Protein AF-A0A4Q5ERZ6-F1 (afdb_monomer)

pLDDT: mean 73.54, std 17.25, range [40.19, 95.56]

Secondary structure (DSSP, 8-state):
-----SSGGGS-SS---HHHHHHT-EEEEPPPTT-S-GGGTT--EEEESS-HHHHHHHHHHHHHHHHHHHTT---------

Nearest PDB structures (foldseek):
  5cd4-assembly1_A  TM=4.166E-01  e=8.738E+00  Escherichia coli K-12

Sequence (81 aa):
MNKEKGIYELLPSEPVDVAAMLIKATIVTDAPVFALSPMLEGKMVAIPKYDPVQLQEIAEHLLVYCNAQERGCEYELNDSE

Radius of gyration: 20.44 Å; Cα contacts (8 Å, |Δi|>4): 44; chains: 1; bounding box: 40×36×57 Å

Structure (mmCIF, N/CA/C/O backbone):
data_AF-A0A4Q5ERZ6-F1
#
_entry.id   AF-A0A4Q5ERZ6-F1
#
loop_
_atom_site.group_PDB
_atom_site.id
_atom_site.type_symbol
_atom_site.label_atom_id
_atom_site.label_alt_id
_atom_site.label_comp_id
_atom_site.label_asym_id
_atom_site.label_entity_id
_atom_site.label_seq_id
_atom_site.pdbx_PDB_ins_code
_atom_site.Cartn_x
_atom_site.Cartn_y
_atom_site.Cartn_z
_atom_site.occupancy
_atom_site.B_iso_or_equiv
_atom_site.auth_seq_id
_atom_site.auth_comp_id
_atom_site.auth_asym_id
_atom_site.auth_atom_id
_atom_site.pdbx_PDB_model_num
ATOM 1 N N . MET A 1 1 ? 3.689 24.347 34.218 1.00 40.19 1 MET A N 1
ATOM 2 C CA . MET A 1 1 ? 3.125 24.927 32.981 1.00 40.19 1 MET A CA 1
ATOM 3 C C . MET A 1 1 ? 3.681 24.158 31.779 1.00 40.19 1 MET A C 1
ATOM 5 O O . MET A 1 1 ? 4.698 24.521 31.214 1.00 40.19 1 MET A O 1
ATOM 9 N N . ASN A 1 2 ? 3.063 22.998 31.553 1.00 47.09 2 ASN A N 1
ATOM 10 C CA . ASN A 1 2 ? 2.791 22.231 30.328 1.00 47.09 2 ASN A CA 1
ATOM 11 C C . ASN A 1 2 ? 3.816 22.330 29.182 1.00 47.09 2 ASN A C 1
ATOM 13 O O . ASN A 1 2 ? 3.778 23.255 28.373 1.00 47.09 2 ASN A O 1
ATOM 17 N N . LYS A 1 3 ? 4.682 21.316 29.082 1.00 53.81 3 LYS A N 1
ATOM 18 C CA . LYS A 1 3 ? 5.756 21.172 28.087 1.00 53.81 3 LYS A CA 1
ATOM 19 C C . LYS A 1 3 ? 5.375 20.166 26.985 1.00 53.81 3 LYS A C 1
ATOM 21 O O . LYS A 1 3 ? 6.188 19.345 26.595 1.00 53.81 3 LYS A O 1
ATOM 26 N N . GLU A 1 4 ? 4.125 20.212 26.520 1.00 56.31 4 GLU A N 1
ATOM 27 C CA . GLU A 1 4 ? 3.538 19.175 25.640 1.00 56.31 4 GLU A CA 1
ATOM 28 C C . GLU A 1 4 ? 2.967 19.733 24.321 1.00 56.31 4 GLU A C 1
ATOM 30 O O . GLU A 1 4 ? 2.282 19.038 23.581 1.00 56.31 4 GLU A O 1
ATOM 35 N N . LYS A 1 5 ? 3.242 21.001 23.992 1.00 53.25 5 LYS A N 1
ATOM 36 C CA . LYS A 1 5 ? 2.671 21.677 22.809 1.00 53.25 5 LYS A CA 1
ATOM 37 C C . LYS A 1 5 ? 3.493 21.545 21.514 1.00 53.25 5 LYS A C 1
ATOM 39 O O . LYS A 1 5 ? 3.246 22.288 20.579 1.00 53.25 5 LYS A O 1
ATOM 44 N N . GLY A 1 6 ? 4.473 20.643 21.447 1.00 53.53 6 GLY A N 1
ATOM 45 C CA . GLY A 1 6 ? 5.478 20.643 20.367 1.00 53.53 6 GLY A CA 1
ATOM 46 C C . GLY A 1 6 ? 5.301 19.630 19.231 1.00 53.53 6 GLY A C 1
ATOM 47 O O . GLY A 1 6 ? 6.111 19.644 18.314 1.00 53.53 6 GLY A O 1
ATOM 48 N N . ILE 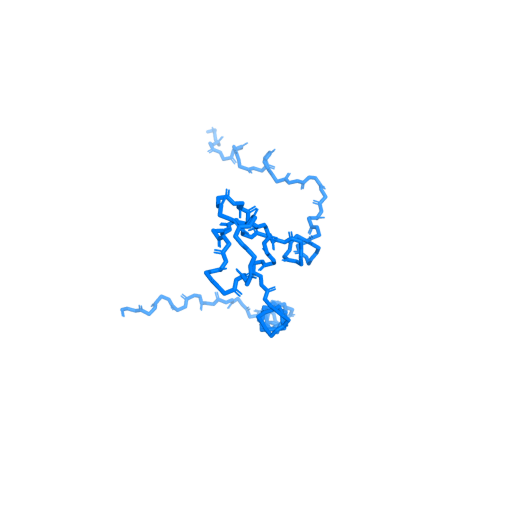A 1 7 ? 4.313 18.731 19.286 1.00 56.91 7 ILE A N 1
ATOM 49 C CA . ILE A 1 7 ? 4.226 17.585 18.348 1.00 56.91 7 ILE A CA 1
ATOM 50 C C . ILE A 1 7 ? 2.984 17.599 17.452 1.00 56.91 7 ILE A C 1
ATOM 52 O O . ILE A 1 7 ? 3.006 17.022 16.370 1.00 56.91 7 ILE A O 1
ATOM 56 N N . TYR A 1 8 ? 1.926 18.308 17.848 1.00 54.16 8 TYR A N 1
ATOM 57 C CA . TYR A 1 8 ? 0.679 18.378 17.076 1.00 54.16 8 TYR A CA 1
ATOM 58 C C . TYR A 1 8 ? 0.755 19.328 15.868 1.00 54.16 8 TYR A C 1
ATOM 60 O O . TYR A 1 8 ? -0.111 19.275 15.003 1.00 54.16 8 TYR A O 1
ATOM 68 N N . GLU A 1 9 ? 1.782 20.180 15.781 1.00 57.16 9 GLU A N 1
ATOM 69 C CA . GLU A 1 9 ? 1.938 21.167 14.697 1.00 57.16 9 GLU A CA 1
ATOM 70 C C . GLU A 1 9 ? 2.570 20.594 13.412 1.00 57.16 9 GLU A C 1
ATOM 72 O O . GLU A 1 9 ? 2.624 21.288 12.401 1.00 57.16 9 GLU A O 1
ATOM 77 N N . LEU A 1 10 ? 3.036 19.337 13.421 1.00 67.06 10 LEU A N 1
ATOM 78 C CA . LEU A 1 10 ? 3.699 18.696 12.271 1.00 67.06 10 LEU A CA 1
ATOM 79 C C . LEU A 1 10 ? 2.827 17.678 11.529 1.00 67.06 10 LEU A C 1
ATOM 81 O O . LEU A 1 10 ? 3.254 17.145 10.503 1.00 67.06 10 LEU A O 1
ATOM 85 N N . LEU A 1 11 ? 1.629 17.381 12.036 1.00 67.69 11 LEU A N 1
ATOM 86 C CA . LEU A 1 11 ? 0.712 16.499 11.330 1.00 67.69 11 LEU A CA 1
ATOM 87 C C . LEU A 1 11 ? 0.018 17.284 10.211 1.00 67.69 11 LEU A C 1
ATOM 89 O O . LEU A 1 11 ? -0.382 18.431 10.425 1.00 67.69 11 LEU A O 1
ATOM 93 N N . PRO A 1 12 ? -0.116 16.696 9.013 1.00 72.62 12 PRO A N 1
ATOM 94 C CA . PRO A 1 12 ? -0.827 17.346 7.928 1.00 72.62 12 PRO A CA 1
ATOM 95 C C . PRO A 1 12 ? -2.263 17.649 8.363 1.00 72.62 12 PRO A C 1
ATOM 97 O O . PRO A 1 12 ? -2.911 16.848 9.036 1.00 72.62 12 PRO A O 1
ATOM 100 N N . SER A 1 13 ? -2.751 18.827 7.974 1.00 78.69 13 SER A N 1
ATOM 101 C CA . SER A 1 13 ? -4.103 19.299 8.293 1.00 78.69 13 SER A CA 1
ATOM 102 C C . SER A 1 13 ? -5.204 18.429 7.685 1.00 78.69 13 SER A C 1
ATOM 104 O O . SER A 1 13 ? -6.351 18.495 8.118 1.00 78.69 13 SER A O 1
ATOM 106 N N . GLU A 1 14 ? -4.858 17.629 6.678 1.00 81.56 14 GLU A N 1
ATOM 107 C CA . GLU A 1 14 ? -5.743 16.696 5.996 1.00 81.56 14 GLU A CA 1
ATOM 108 C C . GLU A 1 14 ? -5.188 15.269 6.108 1.00 81.56 14 GLU A C 1
ATOM 110 O O . GLU A 1 14 ? -3.964 15.087 6.154 1.00 81.56 14 GLU A O 1
ATOM 115 N N . PRO A 1 15 ? -6.060 14.243 6.128 1.00 79.88 15 PRO A N 1
ATOM 116 C CA . PRO A 1 15 ? -5.624 12.857 6.060 1.00 79.88 15 PRO A CA 1
ATOM 117 C C . PRO A 1 15 ? -4.776 12.630 4.808 1.00 79.88 15 PRO A C 1
ATOM 119 O O . PRO A 1 15 ? -5.202 12.922 3.690 1.00 79.88 15 PRO A O 1
ATOM 122 N N . VAL A 1 16 ? -3.572 12.092 4.987 1.00 83.56 16 VAL A N 1
ATOM 123 C CA . VAL A 1 16 ? -2.720 11.710 3.858 1.00 83.56 16 VAL A CA 1
ATOM 124 C C . VAL A 1 16 ? -3.361 10.526 3.146 1.00 83.56 16 VAL A C 1
ATOM 126 O O . VAL A 1 16 ? -3.727 9.541 3.786 1.00 83.56 16 VAL A O 1
ATOM 129 N N . ASP A 1 17 ? -3.440 10.588 1.818 1.00 89.12 17 ASP A N 1
ATOM 130 C CA . ASP A 1 17 ? -3.776 9.428 0.994 1.00 89.12 17 ASP A CA 1
ATOM 131 C C . ASP A 1 17 ? -2.601 8.433 1.006 1.00 89.12 17 ASP A C 1
ATOM 133 O O . ASP A 1 17 ? -1.735 8.408 0.125 1.00 89.12 17 ASP A O 1
ATOM 137 N N . VAL A 1 18 ? -2.541 7.641 2.080 1.00 88.50 18 VAL A N 1
ATOM 138 C CA . VAL A 1 18 ? -1.499 6.634 2.312 1.00 88.50 18 VAL A CA 1
ATOM 139 C C . VAL A 1 18 ? -1.510 5.583 1.204 1.00 88.50 18 VAL A C 1
ATOM 141 O O . VAL A 1 18 ? -0.443 5.128 0.794 1.00 88.50 18 VAL A O 1
ATOM 144 N N . ALA A 1 19 ? -2.683 5.237 0.666 1.00 89.25 19 ALA A N 1
ATOM 145 C CA . ALA A 1 19 ? -2.796 4.273 -0.422 1.00 89.25 19 ALA A CA 1
ATOM 146 C C . ALA A 1 19 ? -2.083 4.787 -1.680 1.00 89.25 19 ALA A C 1
ATOM 148 O O . ALA A 1 19 ? -1.213 4.102 -2.223 1.00 89.25 19 ALA A O 1
ATOM 149 N N . ALA A 1 20 ? -2.366 6.023 -2.102 1.00 89.19 20 ALA A N 1
ATOM 150 C CA . ALA A 1 20 ? -1.666 6.632 -3.227 1.00 89.19 20 ALA A CA 1
ATOM 151 C C . ALA A 1 20 ? -0.163 6.790 -2.960 1.00 89.19 20 ALA A C 1
ATOM 153 O O . ALA A 1 20 ? 0.636 6.629 -3.885 1.00 89.19 20 ALA A O 1
ATOM 154 N N . MET A 1 21 ? 0.234 7.084 -1.718 1.00 90.50 21 MET A N 1
ATOM 155 C CA . MET A 1 21 ? 1.643 7.197 -1.336 1.00 90.50 21 MET A CA 1
ATOM 156 C C . MET A 1 21 ? 2.383 5.858 -1.456 1.00 90.50 21 MET A C 1
ATOM 158 O O . MET A 1 21 ? 3.482 5.828 -2.003 1.00 90.50 21 MET A O 1
ATOM 162 N N . LEU A 1 22 ? 1.784 4.755 -1.001 1.00 91.00 22 LEU A N 1
ATOM 163 C CA . LEU A 1 22 ? 2.365 3.414 -1.110 1.00 91.00 22 LEU A CA 1
ATOM 164 C C . LEU A 1 22 ? 2.446 2.948 -2.567 1.00 91.00 22 LEU A C 1
ATOM 166 O O . LEU A 1 22 ? 3.491 2.463 -2.990 1.00 91.00 22 LEU A O 1
ATOM 170 N N . ILE A 1 23 ? 1.389 3.164 -3.356 1.00 91.31 23 ILE A N 1
ATOM 171 C CA . ILE A 1 23 ? 1.351 2.794 -4.782 1.00 91.31 23 ILE A CA 1
ATOM 172 C C . ILE A 1 23 ? 2.410 3.562 -5.586 1.00 91.31 23 ILE A C 1
ATOM 174 O O . ILE A 1 23 ? 3.026 3.011 -6.496 1.00 91.31 23 ILE A O 1
ATOM 178 N N . LYS A 1 24 ? 2.629 4.841 -5.260 1.00 91.75 24 LYS A N 1
ATOM 179 C CA . LYS A 1 24 ? 3.616 5.700 -5.932 1.00 91.75 24 LYS A CA 1
ATOM 180 C C . LYS A 1 24 ? 5.009 5.621 -5.312 1.00 91.75 24 LYS A C 1
ATOM 182 O O . LYS A 1 24 ? 5.913 6.293 -5.804 1.00 91.75 24 LYS A O 1
ATOM 187 N N . ALA A 1 25 ? 5.198 4.856 -4.237 1.00 89.50 25 A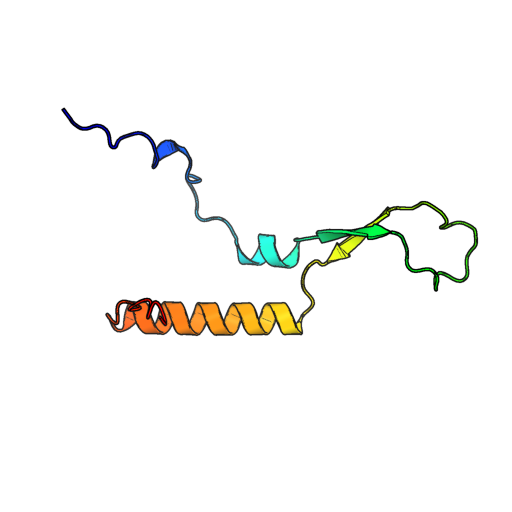LA A N 1
ATOM 188 C CA . ALA A 1 25 ? 6.501 4.726 -3.611 1.00 89.50 25 ALA A CA 1
ATOM 189 C C . ALA A 1 25 ? 7.455 4.056 -4.599 1.00 89.50 25 ALA A C 1
ATOM 191 O O . ALA A 1 2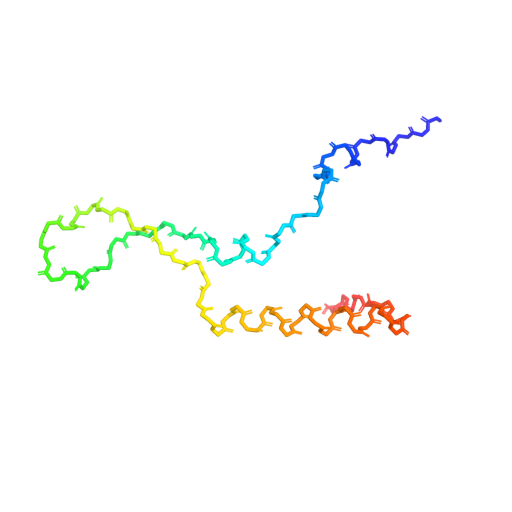5 ? 7.183 2.963 -5.091 1.00 89.50 25 ALA A O 1
ATOM 192 N N . THR A 1 26 ? 8.581 4.702 -4.879 1.00 89.75 26 THR A N 1
ATOM 193 C CA . THR A 1 26 ? 9.612 4.168 -5.769 1.00 89.75 26 THR A CA 1
ATOM 194 C C . THR A 1 26 ? 10.943 4.076 -5.051 1.00 89.75 26 THR A C 1
ATOM 196 O O . THR A 1 26 ? 11.267 4.936 -4.231 1.00 89.75 26 THR A O 1
ATOM 199 N N . ILE A 1 27 ? 11.737 3.072 -5.402 1.00 86.06 27 ILE A N 1
ATOM 200 C CA . ILE A 1 27 ? 13.148 2.990 -5.032 1.00 86.06 27 ILE A CA 1
ATOM 201 C C . ILE A 1 27 ? 14.009 3.250 -6.258 1.00 86.06 27 ILE A C 1
ATOM 203 O O . ILE A 1 27 ? 13.630 2.924 -7.383 1.00 86.06 27 ILE A O 1
ATOM 207 N N . VAL A 1 28 ? 15.167 3.856 -6.029 1.00 84.88 28 VAL A N 1
ATOM 208 C CA . VAL A 1 28 ? 16.167 4.073 -7.068 1.00 84.88 28 VAL A CA 1
ATOM 209 C C . VAL A 1 28 ? 17.158 2.923 -6.991 1.00 84.88 28 VAL A C 1
ATOM 211 O O . VAL A 1 28 ? 17.781 2.726 -5.950 1.00 84.88 28 VAL A O 1
ATOM 214 N N . THR A 1 29 ? 17.285 2.160 -8.072 1.00 74.06 29 THR A N 1
ATOM 215 C CA . THR A 1 29 ? 18.257 1.066 -8.167 1.00 74.06 29 THR A CA 1
ATOM 216 C C . THR A 1 29 ? 19.164 1.280 -9.365 1.00 74.06 29 THR A C 1
ATOM 218 O O . THR A 1 29 ? 18.783 1.923 -10.351 1.00 74.06 29 THR A O 1
ATOM 221 N N . ASP A 1 30 ? 20.360 0.700 -9.303 1.00 70.31 30 ASP A N 1
ATOM 222 C CA . ASP A 1 30 ? 21.174 0.526 -10.498 1.00 70.31 30 ASP A CA 1
ATOM 223 C C . ASP A 1 30 ? 20.417 -0.359 -11.494 1.00 70.31 30 ASP A C 1
ATOM 225 O O . ASP A 1 30 ? 19.681 -1.276 -11.103 1.00 70.31 30 ASP A O 1
ATOM 229 N N . ALA A 1 31 ? 20.545 -0.048 -12.783 1.00 61.06 31 ALA A N 1
ATOM 230 C CA . ALA A 1 31 ? 19.919 -0.834 -13.833 1.00 61.06 31 ALA A CA 1
ATOM 231 C C . ALA A 1 31 ? 20.355 -2.310 -13.725 1.00 61.06 31 ALA A C 1
ATOM 233 O O . ALA A 1 31 ? 21.542 -2.587 -13.531 1.00 61.06 31 ALA A O 1
ATOM 234 N N . PRO A 1 32 ? 19.430 -3.275 -13.870 1.00 56.25 32 PRO A N 1
ATOM 235 C CA . PRO A 1 32 ? 19.797 -4.680 -13.849 1.00 56.25 32 PRO A CA 1
ATOM 236 C C . PRO A 1 32 ? 20.753 -4.982 -15.008 1.00 56.25 32 PRO A C 1
ATOM 238 O O . PRO A 1 32 ? 20.495 -4.612 -16.153 1.00 56.25 32 PRO A O 1
ATOM 241 N N . VAL A 1 33 ? 21.819 -5.731 -14.715 1.00 54.88 33 VAL A N 1
ATOM 242 C CA . VAL A 1 33 ? 22.857 -6.187 -15.668 1.00 54.88 33 VAL A CA 1
ATOM 243 C C . VAL A 1 33 ? 22.267 -6.989 -16.852 1.00 54.88 33 VAL A C 1
ATOM 245 O O . VAL A 1 33 ? 22.926 -7.201 -17.863 1.00 54.88 33 VAL A O 1
ATOM 248 N N . PHE A 1 34 ? 20.995 -7.397 -16.765 1.00 53.03 34 PHE A N 1
ATOM 249 C CA . PHE A 1 34 ? 20.235 -8.065 -17.828 1.00 53.03 34 PHE A CA 1
ATOM 250 C C . PHE A 1 34 ? 19.594 -7.124 -18.858 1.00 53.03 34 PHE A C 1
ATOM 252 O O . PHE A 1 34 ? 18.922 -7.598 -19.776 1.00 53.03 34 PHE A O 1
ATOM 259 N N . ALA A 1 35 ? 19.780 -5.805 -18.754 1.00 52.75 35 ALA A N 1
ATOM 260 C CA . ALA A 1 35 ? 19.481 -4.918 -19.867 1.00 52.75 35 ALA A CA 1
ATOM 261 C C . ALA A 1 35 ? 20.454 -5.256 -21.011 1.00 52.75 35 ALA A C 1
ATOM 263 O O . ALA A 1 35 ? 21.618 -4.874 -20.979 1.00 52.75 35 ALA A O 1
ATOM 264 N N . LEU A 1 36 ? 19.976 -5.990 -22.023 1.00 52.09 36 LEU A N 1
ATOM 265 C CA . LEU A 1 36 ? 20.695 -6.409 -23.240 1.00 52.09 36 LEU A CA 1
ATOM 266 C C . LEU A 1 36 ? 21.110 -5.221 -24.141 1.00 52.09 36 LEU A C 1
ATOM 268 O O . LEU A 1 36 ? 21.117 -5.310 -25.366 1.00 52.09 36 LEU A O 1
ATOM 272 N N . SER A 1 37 ? 21.387 -4.059 -23.563 1.00 53.50 37 SER A N 1
ATOM 273 C CA . SER A 1 37 ? 21.706 -2.822 -24.255 1.00 53.50 37 SER A CA 1
ATOM 274 C C . SER A 1 37 ? 22.839 -2.117 -23.508 1.00 53.50 37 SER A C 1
ATOM 276 O O . SER A 1 37 ? 22.605 -1.596 -22.418 1.00 53.50 37 SER A O 1
ATOM 278 N N . PRO A 1 38 ? 24.041 -2.017 -24.109 1.00 54.47 38 PRO A N 1
ATOM 279 C CA . PRO A 1 38 ? 25.189 -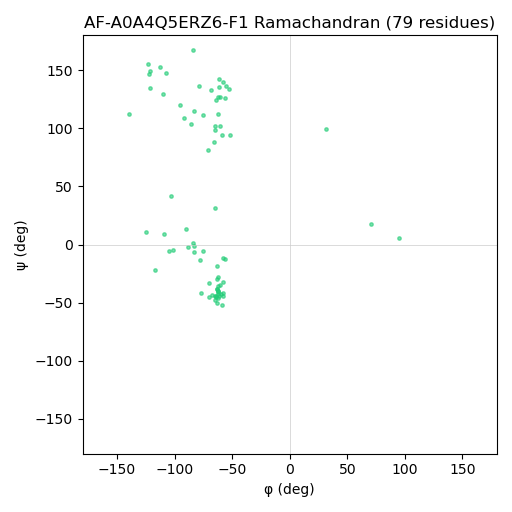1.296 -23.542 1.00 54.47 38 PRO A CA 1
ATOM 280 C C . PRO A 1 38 ? 24.911 0.191 -23.253 1.00 54.47 38 PRO A C 1
ATOM 282 O O . PRO A 1 38 ? 25.681 0.863 -22.585 1.00 54.47 38 PRO A O 1
ATOM 285 N N . MET A 1 39 ? 23.790 0.727 -23.747 1.00 55.22 39 MET A N 1
ATOM 286 C CA . MET A 1 39 ? 23.362 2.115 -23.546 1.00 55.22 39 MET A CA 1
ATOM 287 C C . MET A 1 39 ? 22.792 2.425 -22.152 1.00 55.22 39 MET A C 1
ATOM 289 O O . MET A 1 39 ? 22.460 3.582 -21.895 1.00 55.22 39 MET A O 1
ATOM 293 N N . LEU A 1 40 ? 22.626 1.426 -21.276 1.00 53.06 40 LEU A N 1
ATOM 294 C CA . LEU A 1 40 ? 22.053 1.607 -19.936 1.00 53.06 40 LEU A CA 1
ATOM 295 C C . LEU A 1 40 ? 23.073 1.452 -18.796 1.00 53.06 40 LEU A C 1
ATOM 297 O O . LEU A 1 40 ? 22.680 1.441 -17.630 1.00 53.06 40 LEU A O 1
ATOM 301 N N . GLU A 1 41 ? 24.368 1.360 -19.110 1.00 49.34 41 GLU A N 1
ATOM 302 C CA . GLU A 1 41 ? 25.430 1.438 -18.103 1.00 49.34 41 GLU A CA 1
ATOM 303 C C . GLU A 1 41 ? 25.384 2.817 -17.421 1.00 49.34 41 GLU A C 1
ATOM 305 O O . GLU A 1 41 ? 25.603 3.853 -18.047 1.00 49.34 41 GLU A O 1
ATOM 310 N N . GLY A 1 42 ? 25.033 2.838 -16.131 1.00 56.28 42 GLY A N 1
ATOM 311 C CA . GLY A 1 42 ? 25.019 4.048 -15.300 1.00 56.28 42 GLY A CA 1
ATOM 312 C C . GLY A 1 42 ? 23.677 4.779 -15.180 1.00 56.28 42 GLY A C 1
ATOM 313 O O . GLY A 1 42 ? 23.631 5.848 -14.569 1.00 56.28 42 GLY A O 1
ATOM 314 N N . LYS A 1 43 ? 22.571 4.243 -15.717 1.00 62.25 43 LYS A N 1
ATOM 315 C CA . LYS A 1 43 ? 21.249 4.865 -15.536 1.00 62.25 43 LYS A CA 1
ATOM 316 C C . LYS A 1 43 ? 20.546 4.294 -14.304 1.00 62.25 43 LYS A C 1
ATOM 318 O O . LYS A 1 43 ? 20.073 3.163 -14.325 1.00 62.25 43 LYS A O 1
ATOM 323 N N . MET A 1 44 ? 20.443 5.105 -13.254 1.00 66.81 44 MET A N 1
ATOM 324 C CA . MET A 1 44 ? 19.566 4.835 -12.115 1.00 66.81 44 MET A CA 1
ATOM 325 C C . MET A 1 44 ? 18.108 4.753 -12.584 1.00 66.81 44 MET A C 1
ATOM 327 O O . MET A 1 44 ? 17.613 5.660 -13.260 1.00 66.81 44 MET A O 1
ATOM 331 N N . VAL A 1 45 ? 17.424 3.664 -12.239 1.00 76.44 45 VAL A N 1
ATOM 332 C CA . VAL A 1 45 ? 16.020 3.435 -12.588 1.00 76.44 45 VAL A CA 1
ATOM 333 C C . VAL A 1 45 ? 15.179 3.538 -11.323 1.00 76.44 45 VAL A C 1
ATOM 335 O O . VAL A 1 45 ? 15.481 2.909 -10.311 1.00 76.44 45 VAL A O 1
ATOM 338 N N . ALA A 1 46 ? 14.118 4.343 -11.385 1.00 81.81 46 ALA A N 1
ATOM 339 C CA . ALA A 1 46 ? 13.090 4.361 -10.357 1.00 81.81 46 ALA A CA 1
ATOM 340 C C . ALA A 1 46 ? 12.097 3.229 -10.638 1.00 81.81 46 ALA A C 1
ATO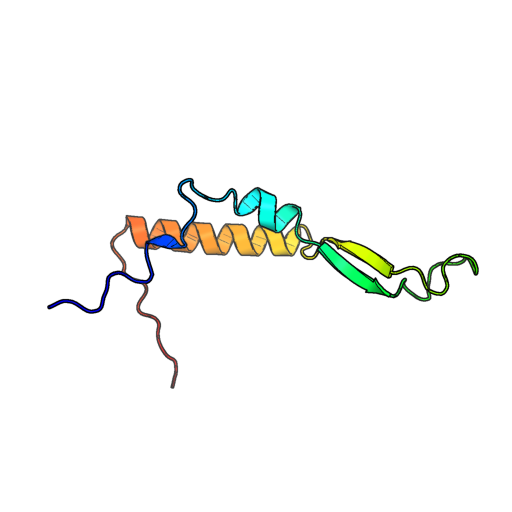M 342 O O . ALA A 1 46 ? 11.411 3.248 -11.662 1.00 81.81 46 ALA A O 1
ATOM 343 N N . ILE A 1 47 ? 12.033 2.247 -9.745 1.00 85.25 47 ILE A N 1
ATOM 344 C CA . ILE A 1 47 ? 11.065 1.146 -9.810 1.00 85.25 47 ILE A CA 1
ATOM 345 C C . ILE A 1 47 ? 10.075 1.254 -8.651 1.00 85.25 47 ILE A C 1
ATOM 347 O O . ILE A 1 47 ? 10.437 1.810 -7.609 1.00 85.25 47 ILE A O 1
ATOM 351 N N . PRO A 1 48 ? 8.839 0.740 -8.792 1.00 88.25 48 PRO A N 1
ATOM 352 C CA . PRO A 1 48 ? 7.912 0.647 -7.673 1.00 88.25 48 PRO A CA 1
ATOM 353 C C . PRO A 1 48 ? 8.563 -0.072 -6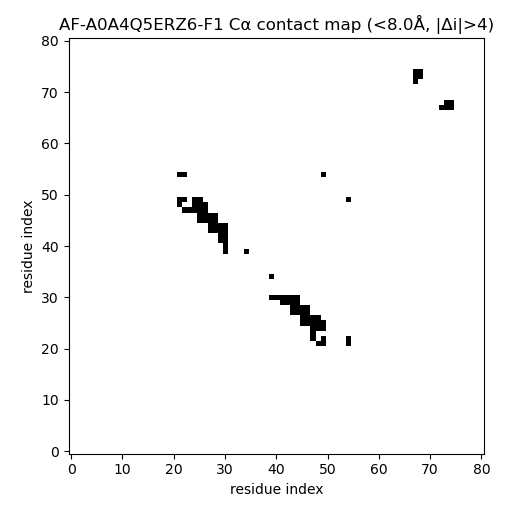.490 1.00 88.25 48 PRO A C 1
ATOM 355 O O . PRO A 1 48 ? 9.215 -1.101 -6.658 1.00 88.25 48 PRO A O 1
ATOM 358 N N . LYS A 1 49 ? 8.407 0.495 -5.294 1.00 90.88 49 LYS A N 1
ATOM 359 C CA . LYS A 1 49 ? 8.946 -0.050 -4.046 1.00 90.88 49 LYS A CA 1
ATOM 360 C C . LYS A 1 49 ? 8.213 -1.321 -3.622 1.00 90.88 49 LYS A C 1
ATOM 362 O O . LYS A 1 49 ? 8.831 -2.180 -3.004 1.00 90.88 49 LYS A O 1
ATOM 367 N N . TYR A 1 50 ? 6.920 -1.394 -3.926 1.00 92.31 50 TYR A N 1
ATOM 368 C CA . TYR A 1 50 ? 6.049 -2.499 -3.557 1.00 92.31 50 TYR A CA 1
ATOM 369 C C . TYR A 1 50 ? 5.440 -3.120 -4.808 1.00 92.31 50 TYR A C 1
ATOM 371 O O . TYR A 1 50 ? 4.960 -2.402 -5.691 1.00 92.31 50 TYR A O 1
ATOM 379 N N . ASP A 1 51 ? 5.450 -4.446 -4.876 1.00 92.50 51 ASP A N 1
ATOM 380 C CA . ASP A 1 51 ? 4.706 -5.185 -5.891 1.00 92.50 51 ASP A CA 1
ATOM 381 C C . ASP A 1 51 ? 3.229 -5.385 -5.471 1.00 92.50 51 ASP A C 1
ATOM 383 O O . ASP A 1 51 ? 2.863 -5.128 -4.319 1.00 92.50 51 ASP A O 1
ATOM 387 N N . PRO A 1 52 ? 2.342 -5.818 -6.389 1.00 92.06 52 PRO A N 1
ATOM 388 C CA . PRO A 1 52 ? 0.924 -5.991 -6.082 1.00 92.06 52 PRO A CA 1
ATOM 389 C C . PRO A 1 52 ? 0.618 -6.956 -4.926 1.00 92.06 52 PRO A C 1
ATOM 391 O O . PRO A 1 52 ? -0.360 -6.731 -4.217 1.00 92.06 52 PRO A O 1
ATOM 394 N N . VAL A 1 53 ? 1.431 -7.998 -4.717 1.00 94.94 53 VAL A N 1
ATOM 395 C CA . VAL A 1 53 ? 1.245 -8.962 -3.618 1.00 94.94 53 VAL A CA 1
ATOM 396 C C . VAL A 1 53 ? 1.562 -8.286 -2.289 1.00 94.94 53 VAL A C 1
ATOM 398 O O . VAL A 1 53 ? 0.759 -8.346 -1.364 1.00 94.94 53 VAL A O 1
ATOM 401 N N . GLN A 1 54 ? 2.667 -7.543 -2.220 1.00 93.06 54 GLN A N 1
ATOM 402 C CA . GLN A 1 54 ?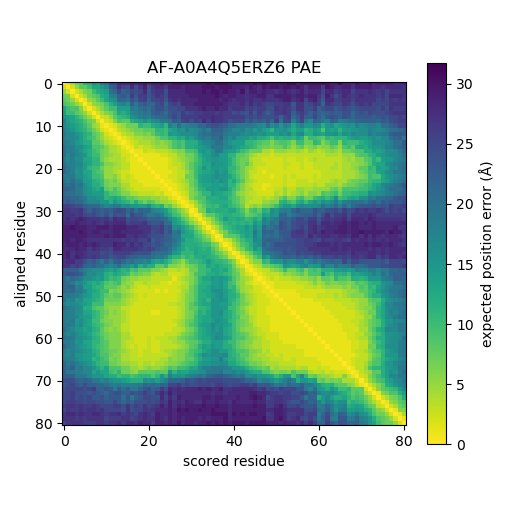 3.026 -6.778 -1.022 1.00 93.06 54 GLN A CA 1
ATOM 403 C C . GLN A 1 54 ? 1.985 -5.707 -0.683 1.00 93.06 54 GLN A C 1
ATOM 405 O O . GLN A 1 54 ? 1.647 -5.503 0.482 1.00 93.06 54 GLN A O 1
ATOM 410 N N . LEU A 1 55 ? 1.446 -5.019 -1.695 1.00 94.75 55 LEU A N 1
ATOM 411 C CA . LEU A 1 55 ? 0.371 -4.046 -1.491 1.00 94.75 55 LEU A CA 1
ATOM 412 C C . LEU A 1 55 ? -0.900 -4.707 -0.939 1.00 94.75 55 LEU A C 1
ATOM 414 O O . LEU A 1 55 ? -1.561 -4.122 -0.080 1.00 94.75 55 LEU A O 1
ATOM 418 N N . GLN A 1 56 ? -1.225 -5.918 -1.396 1.00 94.88 56 GLN A N 1
ATOM 419 C CA . GLN A 1 56 ? -2.344 -6.694 -0.867 1.00 94.88 56 GLN A CA 1
ATOM 420 C C . GLN A 1 56 ? -2.113 -7.087 0.599 1.00 94.88 56 GLN A C 1
ATOM 422 O O . GLN A 1 56 ? -2.989 -6.848 1.428 1.00 94.88 56 GLN A O 1
ATOM 427 N N . GLU A 1 57 ? -0.935 -7.615 0.941 1.00 95.56 57 GLU A N 1
ATOM 428 C CA . GLU A 1 57 ? -0.593 -7.983 2.322 1.00 95.56 57 GLU A CA 1
ATOM 429 C C . GLU A 1 57 ? -0.695 -6.781 3.271 1.00 95.56 57 GLU A C 1
ATOM 431 O O . GLU A 1 57 ? -1.241 -6.895 4.371 1.00 95.56 57 GLU A O 1
ATOM 436 N N . ILE A 1 58 ? -0.221 -5.606 2.839 1.00 94.62 58 ILE A N 1
ATOM 437 C CA . ILE A 1 58 ? -0.345 -4.360 3.607 1.00 94.62 58 ILE A CA 1
ATOM 438 C C . ILE A 1 58 ? -1.822 -3.995 3.809 1.00 94.62 58 ILE A C 1
ATOM 440 O O . ILE A 1 58 ? -2.220 -3.654 4.925 1.00 94.62 58 ILE A O 1
ATOM 444 N N . ALA A 1 59 ? -2.646 -4.074 2.760 1.00 94.75 59 ALA A N 1
ATOM 445 C CA . ALA A 1 59 ? -4.071 -3.761 2.851 1.00 94.75 59 ALA A CA 1
ATOM 446 C C . ALA A 1 59 ? -4.811 -4.702 3.818 1.00 94.75 59 ALA A C 1
ATOM 448 O O . ALA A 1 59 ? -5.640 -4.245 4.605 1.00 94.75 59 ALA A O 1
ATOM 449 N N . GLU A 1 60 ? -4.484 -5.995 3.804 1.00 95.19 60 GLU A N 1
ATOM 450 C CA . GLU A 1 60 ? -5.059 -6.988 4.714 1.00 95.19 60 GLU A CA 1
ATOM 451 C C . GLU A 1 60 ? -4.687 -6.699 6.174 1.00 95.19 60 GLU A C 1
ATOM 453 O O . GLU A 1 60 ? -5.568 -6.680 7.036 1.00 95.19 60 GLU A O 1
ATOM 458 N N . HIS A 1 61 ? -3.420 -6.381 6.457 1.00 94.06 61 HIS A N 1
ATOM 459 C CA . HIS A 1 61 ? -2.983 -6.009 7.808 1.00 94.06 61 HIS A CA 1
ATOM 460 C C . HIS A 1 61 ? -3.692 -4.751 8.320 1.00 94.06 61 HIS A C 1
ATOM 462 O O . HIS A 1 61 ? -4.160 -4.727 9.461 1.00 94.06 61 HIS A O 1
ATOM 468 N N . LEU A 1 62 ? -3.811 -3.720 7.479 1.00 92.00 62 LEU A N 1
ATOM 469 C CA . LEU A 1 62 ? -4.519 -2.488 7.835 1.00 92.00 62 LEU A CA 1
ATOM 470 C C . LEU A 1 62 ? -6.003 -2.752 8.113 1.00 92.00 62 LEU A C 1
ATOM 472 O O . LEU A 1 62 ? -6.551 -2.221 9.076 1.00 92.00 62 LEU A O 1
ATOM 476 N N . LEU A 1 63 ? -6.647 -3.606 7.316 1.00 92.94 63 LEU A N 1
ATOM 477 C CA . LEU A 1 63 ? -8.043 -3.979 7.525 1.00 92.94 63 LEU A CA 1
ATOM 478 C C . LEU A 1 63 ? -8.240 -4.727 8.850 1.00 92.94 63 LEU A C 1
ATOM 480 O O . LEU A 1 63 ? -9.179 -4.429 9.588 1.00 92.94 63 LEU A O 1
ATOM 484 N N . VAL A 1 64 ? -7.361 -5.680 9.173 1.00 94.38 64 VAL A N 1
ATOM 485 C CA . VAL A 1 64 ? -7.390 -6.391 10.461 1.00 94.38 64 VAL A CA 1
ATOM 486 C C . VAL A 1 64 ? -7.219 -5.407 11.620 1.00 94.38 64 VAL A C 1
ATOM 488 O O . VAL A 1 64 ? -7.979 -5.483 12.586 1.00 94.38 64 VAL A O 1
ATOM 491 N N . TYR A 1 65 ? -6.299 -4.446 11.492 1.00 90.62 65 TYR A N 1
ATOM 492 C CA . TYR A 1 65 ? -6.084 -3.417 12.505 1.00 90.62 65 TYR A CA 1
ATOM 493 C C . TYR A 1 65 ? -7.344 -2.583 12.767 1.00 90.62 65 TYR A C 1
ATOM 495 O O . TYR A 1 65 ? -7.803 -2.486 13.909 1.00 90.62 65 TYR A O 1
ATOM 503 N N . CYS A 1 66 ? -7.947 -2.038 11.706 1.00 89.25 66 CYS A N 1
ATOM 504 C CA . CYS A 1 66 ? -9.178 -1.254 11.802 1.00 89.25 66 CYS A CA 1
ATOM 505 C C . CYS A 1 66 ? -10.315 -2.068 12.436 1.00 89.25 66 CYS A C 1
ATOM 507 O O . CYS A 1 66 ? -10.986 -1.597 13.351 1.00 89.25 66 CYS A O 1
ATOM 509 N N . ASN A 1 67 ? -10.476 -3.326 12.016 1.00 89.62 67 ASN A N 1
ATOM 510 C CA . ASN A 1 67 ? -11.501 -4.225 12.546 1.00 89.62 67 ASN A CA 1
ATOM 511 C C . ASN A 1 67 ? -11.336 -4.538 14.041 1.00 89.62 67 ASN A C 1
ATOM 513 O O . ASN A 1 67 ? -12.328 -4.852 14.706 1.00 89.62 67 ASN A O 1
ATOM 517 N N . ALA A 1 68 ? -10.108 -4.527 14.566 1.00 86.81 68 ALA A N 1
ATOM 518 C CA . ALA A 1 68 ? -9.851 -4.712 15.992 1.00 86.81 68 ALA A CA 1
ATOM 519 C C . ALA A 1 68 ? -10.153 -3.431 16.782 1.00 86.81 68 ALA A C 1
ATOM 521 O O . ALA A 1 68 ? -10.803 -3.500 17.827 1.00 86.81 68 ALA A O 1
ATOM 522 N N . GLN A 1 69 ? -9.764 -2.266 16.246 1.00 81.81 69 GLN A N 1
ATOM 523 C CA . GLN A 1 69 ? -10.073 -0.975 16.860 1.00 81.81 69 GLN A CA 1
ATOM 524 C C . GLN A 1 69 ? -11.581 -0.715 16.944 1.00 81.81 69 GLN A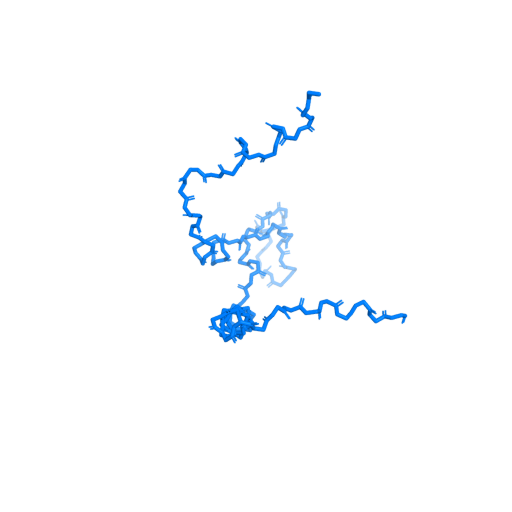 C 1
ATOM 526 O O . GLN A 1 69 ? -12.068 -0.295 17.991 1.00 81.81 69 GLN A O 1
ATOM 531 N N . GLU A 1 70 ? -12.346 -1.031 15.894 1.00 74.31 70 GLU A N 1
ATOM 532 C CA . GLU A 1 70 ? -13.815 -0.908 15.899 1.00 74.31 70 GLU A CA 1
ATOM 533 C C . GLU A 1 70 ? -14.489 -1.803 16.950 1.00 74.31 70 GLU A C 1
ATOM 535 O O . GLU A 1 70 ? -15.559 -1.475 17.464 1.00 74.31 70 GLU A O 1
ATOM 540 N N . ARG A 1 71 ? -13.858 -2.929 17.304 1.00 72.50 71 ARG A N 1
ATOM 541 C CA . ARG A 1 71 ? -14.336 -3.853 18.343 1.00 72.50 71 ARG A CA 1
ATOM 542 C C . ARG A 1 71 ? -13.944 -3.433 19.763 1.00 72.50 71 ARG A C 1
ATOM 544 O O . ARG A 1 71 ? -14.321 -4.123 20.707 1.00 72.50 71 ARG A O 1
ATOM 551 N N . GLY A 1 72 ? -13.214 -2.327 19.929 1.00 61.91 72 GLY A N 1
ATOM 552 C CA . GLY A 1 72 ? -12.712 -1.874 21.229 1.00 61.91 72 GLY A CA 1
ATOM 553 C C . GLY A 1 72 ? -11.594 -2.754 21.794 1.00 61.91 72 GLY A C 1
ATOM 554 O O . GLY A 1 72 ? -11.328 -2.703 22.992 1.00 61.91 72 GLY A O 1
ATOM 555 N N . CYS A 1 73 ? -10.952 -3.575 20.958 1.00 56.22 73 CYS A N 1
ATOM 556 C CA . CYS A 1 73 ? -9.753 -4.306 21.338 1.00 56.22 73 CYS A CA 1
ATOM 557 C C . CYS A 1 73 ? -8.552 -3.390 21.096 1.00 56.22 73 CYS A C 1
ATOM 559 O O . CYS A 1 73 ? -8.145 -3.172 19.954 1.00 56.22 73 CYS A O 1
ATOM 561 N N . GL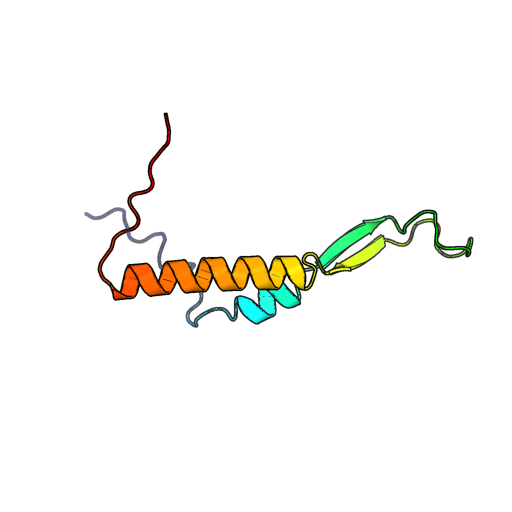U A 1 74 ? -8.005 -2.823 22.168 1.00 55.75 74 GLU A N 1
ATOM 562 C CA . GLU A 1 74 ? -6.703 -2.167 22.117 1.00 55.75 74 GLU A CA 1
ATOM 563 C C . GLU A 1 74 ? -5.671 -3.242 21.739 1.00 55.75 74 GLU A C 1
ATOM 565 O O . GLU A 1 74 ? -5.665 -4.334 22.313 1.00 55.75 74 GLU A O 1
ATOM 570 N N . TYR A 1 75 ? -4.864 -2.994 20.704 1.00 53.00 75 TYR A N 1
ATOM 571 C CA . TYR A 1 75 ? -3.739 -3.875 20.406 1.00 53.00 75 TYR A CA 1
ATOM 572 C C . TYR A 1 75 ? -2.766 -3.768 21.578 1.00 53.00 75 TYR A C 1
ATOM 574 O O . TYR A 1 75 ? -1.970 -2.834 21.637 1.00 53.00 75 TYR A O 1
ATOM 582 N N . GLU A 1 76 ? -2.831 -4.722 22.501 1.00 53.03 76 GLU A N 1
ATOM 583 C CA . GLU A 1 76 ? -1.726 -5.011 23.404 1.00 53.03 76 GLU A CA 1
ATOM 584 C C . GLU A 1 76 ? -0.554 -5.409 22.501 1.00 53.03 76 GLU A C 1
ATOM 586 O O . GLU A 1 76 ? -0.525 -6.501 21.919 1.00 53.03 76 GLU A O 1
ATOM 591 N N . LEU A 1 77 ? 0.374 -4.471 22.297 1.00 53.12 77 LEU A N 1
ATOM 592 C CA . LEU A 1 77 ? 1.699 -4.773 21.785 1.00 53.12 77 LEU A CA 1
ATOM 593 C C . LEU A 1 77 ? 2.300 -5.759 22.782 1.00 53.12 77 LEU A C 1
ATOM 595 O O . LEU A 1 77 ? 2.830 -5.367 23.816 1.00 53.12 77 LEU A O 1
ATOM 599 N N . ASN A 1 78 ? 2.164 -7.050 22.494 1.00 49.69 78 ASN A N 1
ATOM 600 C CA . ASN A 1 78 ? 2.970 -8.059 23.148 1.00 49.69 78 ASN A CA 1
ATOM 601 C C . ASN A 1 78 ? 4.407 -7.802 22.695 1.00 49.69 78 ASN A C 1
ATOM 603 O O . ASN A 1 78 ? 4.852 -8.346 21.681 1.00 49.69 78 ASN A O 1
ATOM 607 N N . ASP A 1 79 ? 5.100 -6.943 23.440 1.00 51.84 79 ASP A N 1
ATOM 608 C CA . ASP A 1 79 ? 6.546 -6.965 23.565 1.00 51.84 79 ASP A CA 1
ATOM 609 C C . ASP A 1 79 ? 6.904 -8.400 23.958 1.00 51.84 79 ASP A C 1
ATOM 611 O O . ASP A 1 79 ? 6.770 -8.820 25.107 1.00 51.84 79 ASP A O 1
ATOM 615 N N . SER A 1 80 ? 7.222 -9.206 22.948 1.00 54.47 80 SER A N 1
ATOM 616 C CA . SER A 1 80 ? 7.735 -10.549 23.158 1.00 54.47 80 SER A CA 1
ATOM 617 C C . SER A 1 80 ? 9.185 -10.392 23.601 1.00 54.47 80 SER A C 1
ATOM 619 O O . SER A 1 80 ? 10.012 -9.893 22.838 1.00 54.47 80 SER A O 1
ATOM 621 N N . GLU A 1 81 ? 9.389 -10.749 24.868 1.00 52.50 81 GLU A N 1
ATOM 622 C CA . GLU A 1 81 ? 10.636 -10.880 25.636 1.00 52.50 81 GLU A CA 1
ATOM 623 C C . GLU A 1 81 ? 11.824 -11.468 24.853 1.00 52.50 81 GLU A C 1
ATOM 625 O O . GLU A 1 81 ? 11.621 -12.436 24.079 1.00 52.50 81 GLU A O 1
#

Foldseek 3Di:
DDPPPPPPVPDDPDDDPVLVVLQPDWDWDQDPPPPPDPVRHPDTDTDRPDDPVRSVVVVVVVVVVVVCVVVVNDPPPPPPD

Solvent-accessible surface area (backbone atoms only — not comparable to full-atom values): 5398 Å² total; per-residue (Å²): 136,82,95,75,84,82,66,78,82,75,57,70,96,56,87,75,63,57,66,63,49,54,71,66,31,62,40,79,38,76,54,65,88,79,57,94,45,88,88,47,79,88,44,73,40,76,41,70,66,55,54,75,67,57,52,49,55,52,52,52,53,53,49,54,50,52,58,34,51,77,68,71,46,75,82,76,78,74,79,77,129

Mean predicted aligned error: 14.32 Å